Protein AF-A0A9Q0D8X0-F1 (afdb_monomer_lite)

pLDDT: mean 73.3, std 19.24, range [39.81, 96.62]

Radius of gyration: 23.24 Å; chains: 1; bounding box: 80×42×47 Å

Foldseek 3Di:
DQQQDADPNQTAGPVLQSPVRVVVLVVQLVVLVVVLVVLVPDPPDSDPVNSVVSCCVRRVVSPVVCVCSNPPCNVVDDDPDPPPPPDDDDPPPPPPPDDDDDDDDDD

Organism: NCBI:txid630683

Structure (mmCIF, N/CA/C/O backbone):
data_AF-A0A9Q0D8X0-F1
#
_entry.id   AF-A0A9Q0D8X0-F1
#
loop_
_atom_site.group_PDB
_atom_site.id
_atom_site.type_symbol
_atom_site.label_atom_id
_atom_site.label_alt_id
_atom_site.label_comp_id
_atom_site.label_asym_id
_atom_site.label_entity_id
_atom_site.label_seq_id
_atom_site.pdbx_PDB_ins_code
_atom_site.Cartn_x
_atom_site.Cartn_y
_atom_site.Cartn_z
_atom_site.occupancy
_atom_site.B_iso_or_equiv
_atom_site.auth_seq_id
_atom_site.auth_comp_id
_atom_site.auth_asym_id
_atom_site.auth_atom_id
_atom_site.pdbx_PDB_model_num
ATOM 1 N N . VAL A 1 1 ? -26.920 2.658 14.257 1.00 52.38 1 VAL A N 1
ATOM 2 C CA . VAL A 1 1 ? -25.660 2.734 13.477 1.00 52.38 1 VAL A CA 1
ATOM 3 C C . VAL A 1 1 ? -24.514 2.881 14.465 1.00 52.38 1 VAL A C 1
ATOM 5 O O . VAL A 1 1 ? -24.547 3.820 15.250 1.00 52.38 1 VAL A O 1
ATOM 8 N N . GLN A 1 2 ? -23.577 1.930 14.528 1.00 59.56 2 GLN A N 1
ATOM 9 C CA . GLN A 1 2 ? -22.406 2.078 15.399 1.00 59.56 2 GLN A CA 1
ATOM 10 C C . GLN A 1 2 ? -21.506 3.172 14.809 1.00 59.56 2 GLN A C 1
ATOM 12 O O . GLN A 1 2 ? -21.088 3.077 13.660 1.00 59.56 2 GLN A O 1
ATOM 17 N N . GLN A 1 3 ? -21.294 4.246 15.566 1.00 69.25 3 GLN A N 1
ATOM 18 C CA . GLN A 1 3 ? -20.396 5.339 15.199 1.00 69.25 3 GLN A CA 1
ATOM 19 C C . GLN A 1 3 ? -18.959 4.855 15.444 1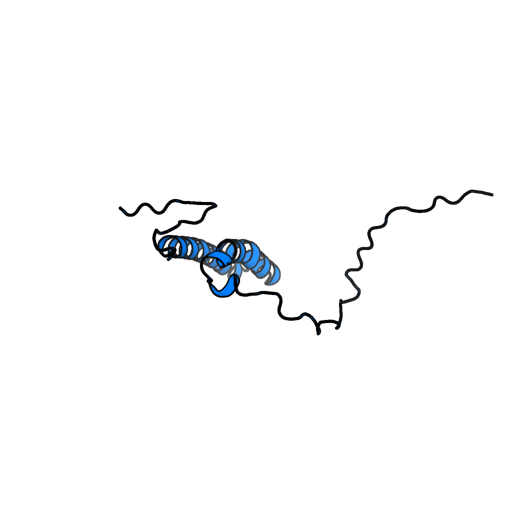.00 69.25 3 GLN A C 1
ATOM 21 O O . GLN A 1 3 ? -18.604 4.613 16.597 1.00 69.25 3 GLN A O 1
ATOM 26 N N . ALA A 1 4 ? -18.163 4.684 14.386 1.00 77.31 4 ALA A N 1
ATOM 27 C CA . ALA A 1 4 ? -16.734 4.373 14.472 1.00 77.31 4 ALA A CA 1
ATOM 28 C C . ALA A 1 4 ? -15.937 5.667 14.222 1.00 77.31 4 ALA A C 1
ATOM 30 O O . ALA A 1 4 ? -15.688 6.014 13.058 1.00 77.31 4 ALA A O 1
ATOM 31 N N . PRO A 1 5 ? -15.617 6.453 15.272 1.00 87.62 5 PRO A N 1
ATOM 32 C CA . PRO A 1 5 ? -14.911 7.716 15.111 1.00 87.62 5 PRO A CA 1
ATOM 33 C C . PRO A 1 5 ? -13.557 7.497 14.431 1.00 87.62 5 PRO A C 1
ATOM 35 O O . PRO A 1 5 ? -12.865 6.502 14.666 1.00 87.62 5 PRO A O 1
ATOM 38 N N . LYS A 1 6 ? -13.182 8.444 13.568 1.00 88.50 6 LYS A N 1
ATOM 39 C CA . LYS A 1 6 ? -11.913 8.415 12.845 1.00 88.50 6 LYS A CA 1
ATOM 40 C C . LYS A 1 6 ? -10.885 9.269 13.581 1.00 88.50 6 LYS A C 1
ATOM 42 O O . LYS A 1 6 ? -11.048 10.482 13.663 1.00 88.50 6 LYS A O 1
ATOM 47 N N . TYR A 1 7 ? -9.820 8.646 14.066 1.00 87.06 7 TYR A N 1
ATOM 48 C CA . TYR A 1 7 ? -8.717 9.303 14.760 1.00 87.06 7 TYR A CA 1
ATOM 49 C C . TYR A 1 7 ? -7.401 9.007 14.040 1.00 87.06 7 TYR A C 1
ATOM 51 O O . TYR A 1 7 ? -7.129 7.857 13.713 1.00 87.06 7 TYR A O 1
ATOM 59 N N . LEU A 1 8 ? -6.613 10.043 13.729 1.00 88.44 8 LEU A N 1
ATOM 60 C CA . LEU A 1 8 ? -5.345 9.925 12.982 1.00 88.44 8 LEU A CA 1
ATOM 61 C C . LEU A 1 8 ? -5.455 9.096 11.683 1.00 88.44 8 LEU A C 1
ATOM 63 O O . LEU A 1 8 ? -4.523 8.423 11.266 1.00 88.44 8 LEU A O 1
ATOM 67 N N . GLY A 1 9 ? -6.619 9.115 11.029 1.00 86.69 9 GLY A N 1
ATOM 68 C CA . GLY A 1 9 ? -6.852 8.324 9.817 1.00 86.69 9 GLY A CA 1
ATOM 69 C C . GLY A 1 9 ? -7.358 6.894 10.050 1.00 86.69 9 GLY A C 1
ATOM 70 O O . GLY A 1 9 ? -7.805 6.269 9.085 1.00 86.69 9 GLY A O 1
ATOM 71 N N . V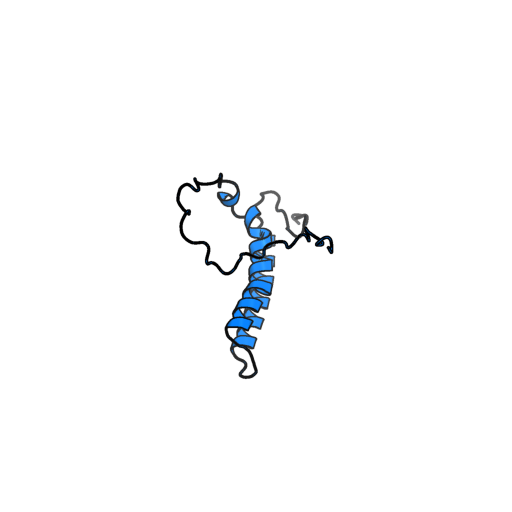AL A 1 10 ? -7.381 6.419 11.296 1.00 86.31 10 VAL A N 1
ATOM 72 C CA . VAL A 1 10 ? -7.831 5.085 11.719 1.00 86.31 10 VAL A CA 1
ATOM 73 C C . VAL A 1 10 ? -9.269 5.141 12.218 1.00 86.31 10 VAL A C 1
ATOM 75 O O . VAL A 1 10 ? -9.637 6.085 12.911 1.00 86.31 10 VAL A O 1
ATOM 78 N N . ARG A 1 11 ? -10.105 4.153 11.875 1.00 87.94 11 ARG A N 1
ATOM 79 C CA . ARG A 1 11 ? -11.454 4.045 12.455 1.00 87.94 11 ARG A CA 1
ATOM 80 C C . ARG A 1 11 ? -11.407 3.146 13.674 1.00 87.94 11 ARG A C 1
ATOM 82 O O . ARG A 1 11 ? -10.991 1.997 13.560 1.00 87.94 11 ARG A O 1
ATOM 89 N N . LEU A 1 12 ? -11.839 3.685 14.806 1.00 84.38 12 LEU A N 1
ATOM 90 C CA . LEU A 1 12 ? -11.840 2.982 16.079 1.00 84.38 12 LEU A CA 1
ATOM 91 C C . LEU A 1 12 ? -13.234 2.411 16.335 1.00 84.38 12 LEU A C 1
ATOM 93 O O . LEU A 1 12 ? -14.208 3.157 16.440 1.00 84.38 12 LEU A O 1
ATOM 97 N N . ASP A 1 13 ? -13.320 1.087 16.437 1.00 85.06 13 ASP A N 1
ATOM 98 C CA . ASP A 1 13 ? -14.524 0.409 16.918 1.00 85.06 13 ASP A CA 1
ATOM 99 C C . ASP A 1 13 ? -14.542 0.437 18.452 1.00 85.06 13 ASP A C 1
ATOM 101 O O . ASP A 1 13 ? -13.490 0.440 19.093 1.00 85.06 13 ASP A O 1
ATOM 105 N N . ARG A 1 14 ? -15.730 0.395 19.068 1.00 80.00 14 ARG A N 1
ATOM 106 C CA . ARG A 1 14 ? -15.864 0.385 20.542 1.00 80.00 14 ARG A CA 1
ATOM 107 C C . ARG A 1 14 ? -15.101 -0.756 21.218 1.00 80.00 14 ARG A C 1
ATOM 109 O O . ARG A 1 14 ? -14.673 -0.608 22.353 1.00 80.00 14 ARG A O 1
ATOM 116 N N . THR A 1 15 ? -14.959 -1.883 20.527 1.00 82.44 15 THR A N 1
ATOM 117 C CA . THR A 1 15 ? -14.257 -3.081 21.005 1.00 82.44 15 THR A CA 1
ATOM 118 C C . THR A 1 15 ? -12.798 -3.137 20.557 1.00 82.44 15 THR A C 1
ATOM 120 O O . THR A 1 15 ? -12.185 -4.191 20.679 1.00 82.44 15 THR A O 1
ATOM 123 N N . LEU A 1 16 ? -12.266 -2.057 19.963 1.00 80.44 16 LEU A N 1
ATOM 124 C CA . LEU A 1 16 ? -10.920 -2.011 19.382 1.00 80.44 16 LEU A CA 1
ATOM 125 C C . LEU A 1 16 ? -10.636 -3.182 18.417 1.00 80.44 16 LEU A C 1
ATOM 127 O O . LEU A 1 16 ? -9.520 -3.656 18.289 1.00 80.44 16 LEU A O 1
ATOM 131 N N . SER A 1 17 ? -11.667 -3.692 17.735 1.00 79.12 17 SER A N 1
ATOM 132 C CA . SER A 1 17 ? -11.508 -4.807 16.788 1.00 79.12 17 SER A CA 1
ATOM 133 C C . SER A 1 17 ? -11.144 -4.344 15.377 1.00 79.12 17 SER A C 1
ATOM 135 O O . SER A 1 17 ? -10.768 -5.163 14.546 1.00 79.12 17 SER A O 1
ATOM 137 N N . PHE A 1 18 ? -11.317 -3.049 15.093 1.00 83.62 18 PHE A N 1
ATOM 138 C CA . PHE A 1 18 ? -10.940 -2.366 13.852 1.00 83.62 18 PHE A CA 1
ATOM 139 C C . PHE A 1 18 ? -11.411 -3.007 12.535 1.00 83.62 18 PHE A C 1
ATOM 141 O O . PHE A 1 18 ? -10.867 -2.725 11.464 1.00 83.62 18 PHE A O 1
ATOM 148 N N . LYS A 1 19 ? -12.455 -3.839 12.569 1.00 85.12 19 LYS A N 1
ATOM 149 C CA . LYS A 1 19 ? -12.905 -4.638 11.416 1.00 85.12 19 LYS A CA 1
ATOM 150 C C . LYS A 1 19 ? -13.267 -3.747 10.238 1.00 85.12 19 LYS A C 1
ATOM 152 O O . LYS A 1 19 ? -12.895 -4.016 9.099 1.00 85.12 19 LYS A O 1
ATOM 157 N N . GLN A 1 20 ? -13.946 -2.638 10.526 1.00 87.31 20 GLN A N 1
ATOM 158 C CA . GLN A 1 20 ? -14.317 -1.673 9.503 1.00 87.31 20 GLN A CA 1
ATOM 159 C 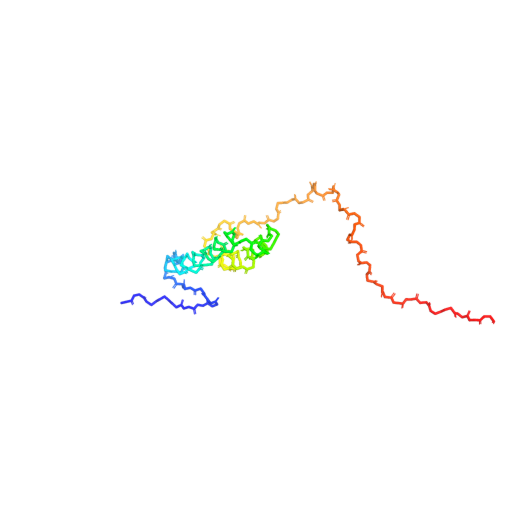C . GLN A 1 20 ? -13.073 -1.032 8.873 1.00 87.31 20 GLN A C 1
ATOM 161 O O . GLN A 1 20 ? -13.010 -0.853 7.657 1.00 87.31 20 GLN A O 1
ATOM 166 N N . HIS A 1 21 ? -12.077 -0.656 9.677 1.00 88.94 21 HIS A N 1
ATOM 167 C CA . HIS A 1 21 ? -10.851 -0.049 9.165 1.00 88.94 21 HIS A CA 1
ATOM 168 C C . HIS A 1 21 ? -10.044 -1.024 8.298 1.00 88.94 21 HIS A C 1
ATOM 170 O O . HIS A 1 21 ? -9.580 -0.634 7.227 1.00 88.94 21 HIS A O 1
ATOM 176 N N . LEU A 1 22 ? -9.936 -2.290 8.710 1.00 88.81 22 LEU A N 1
ATOM 177 C CA . LEU A 1 22 ? -9.241 -3.328 7.948 1.00 88.81 22 LEU A CA 1
ATOM 178 C C . LEU A 1 22 ? -9.858 -3.538 6.562 1.00 88.81 22 LEU A C 1
ATOM 180 O O . LEU A 1 22 ? -9.124 -3.610 5.578 1.00 88.81 22 LEU A O 1
ATOM 184 N N . GLU A 1 23 ? -11.189 -3.542 6.446 1.00 90.88 23 GLU A N 1
ATOM 185 C CA . GLU A 1 23 ? -11.858 -3.615 5.138 1.00 90.88 23 GLU A CA 1
ATOM 186 C C . GLU A 1 23 ? -11.546 -2.393 4.253 1.00 90.88 23 GLU A C 1
ATOM 188 O O . GLU A 1 23 ? -11.314 -2.522 3.049 1.00 90.88 23 GLU A O 1
ATOM 193 N N . GLU A 1 24 ? -11.442 -1.199 4.841 1.00 90.81 24 GLU A N 1
ATOM 194 C CA . GLU A 1 24 ? -11.016 0.007 4.122 1.00 90.81 24 GLU A CA 1
ATOM 195 C C . GLU A 1 24 ? -9.563 -0.065 3.640 1.00 90.81 24 GLU A C 1
ATOM 197 O O . GLU A 1 24 ? -9.263 0.319 2.506 1.00 90.81 24 GLU A O 1
ATOM 202 N N . VAL A 1 25 ? -8.645 -0.532 4.490 1.00 91.38 25 VAL A N 1
ATOM 203 C CA . VAL A 1 25 ? -7.228 -0.703 4.138 1.00 91.38 25 VAL A CA 1
ATOM 204 C C . VAL A 1 25 ? -7.083 -1.765 3.060 1.00 91.38 25 VAL A C 1
ATOM 206 O O . VAL A 1 25 ? -6.408 -1.525 2.061 1.00 91.38 25 VAL A O 1
ATOM 209 N N . LYS A 1 26 ? -7.786 -2.891 3.189 1.00 92.56 26 LYS A N 1
ATOM 210 C CA . LYS A 1 26 ? -7.836 -3.948 2.178 1.00 92.56 26 LYS A CA 1
ATOM 211 C C . LYS A 1 26 ? -8.310 -3.412 0.832 1.00 92.56 26 LYS A C 1
ATOM 213 O O . LYS A 1 26 ? -7.664 -3.681 -0.180 1.00 92.56 26 LYS A O 1
ATOM 218 N N . ALA A 1 27 ? -9.378 -2.615 0.799 1.00 94.38 27 ALA A N 1
ATOM 219 C CA . ALA A 1 27 ? -9.861 -1.998 -0.435 1.00 94.38 27 ALA A CA 1
ATOM 220 C C . ALA A 1 27 ? -8.808 -1.061 -1.064 1.00 94.38 27 ALA A C 1
ATOM 222 O O . ALA A 1 27 ? -8.540 -1.145 -2.266 1.00 94.38 27 ALA A O 1
ATOM 223 N N . LYS A 1 28 ? -8.150 -0.219 -0.251 1.00 93.12 28 LYS A N 1
ATOM 224 C CA . LYS A 1 28 ? -7.066 0.681 -0.697 1.00 93.12 28 LYS A CA 1
ATOM 225 C C . LYS A 1 28 ? -5.850 -0.080 -1.222 1.00 93.12 28 LYS A C 1
ATOM 227 O O . LYS A 1 28 ? -5.272 0.308 -2.231 1.00 93.12 28 LYS A O 1
ATOM 232 N N . VAL A 1 29 ? -5.441 -1.144 -0.542 1.00 94.75 29 VAL A N 1
ATOM 233 C CA . VAL A 1 29 ? -4.305 -1.976 -0.947 1.00 94.75 29 VAL A CA 1
ATOM 234 C C . VAL A 1 29 ? -4.636 -2.725 -2.233 1.00 94.75 29 VAL A C 1
ATOM 236 O O . VAL A 1 29 ? -3.831 -2.734 -3.160 1.00 94.75 29 VAL A O 1
ATOM 239 N N . THR A 1 30 ? -5.841 -3.283 -2.339 1.00 96.38 30 THR A N 1
ATOM 240 C CA . THR A 1 30 ? -6.277 -4.049 -3.514 1.00 96.38 30 THR A CA 1
ATOM 241 C C . THR A 1 30 ? -6.238 -3.206 -4.785 1.00 96.38 30 THR A C 1
ATOM 243 O O . THR A 1 30 ? -5.704 -3.659 -5.799 1.00 96.38 30 THR A O 1
ATOM 246 N N . SER A 1 31 ? -6.727 -1.963 -4.739 1.00 96.62 31 SER A N 1
ATOM 247 C CA . SER A 1 31 ? -6.672 -1.061 -5.897 1.00 96.62 31 SER A CA 1
ATOM 248 C C . SER A 1 31 ? -5.233 -0.711 -6.295 1.00 96.62 31 SER A C 1
ATOM 250 O O . SER A 1 31 ? -4.894 -0.745 -7.478 1.00 96.62 31 SER A O 1
ATOM 252 N N . ARG A 1 32 ? -4.343 -0.469 -5.324 1.00 95.38 32 ARG A N 1
ATOM 253 C CA . ARG A 1 32 ? -2.915 -0.194 -5.574 1.00 95.38 32 ARG A CA 1
ATOM 254 C C . ARG A 1 32 ? -2.185 -1.404 -6.157 1.00 95.38 32 ARG A C 1
ATOM 256 O O . ARG A 1 32 ? -1.412 -1.260 -7.100 1.00 95.38 32 ARG A O 1
ATOM 263 N N . VAL A 1 33 ? -2.465 -2.605 -5.656 1.00 95.19 33 VAL A N 1
ATOM 264 C CA . VAL A 1 33 ? -1.908 -3.851 -6.201 1.00 95.19 33 VAL A CA 1
ATOM 265 C C . VAL A 1 33 ? -2.415 -4.096 -7.623 1.00 95.19 33 VAL A C 1
ATOM 267 O O . VAL A 1 33 ? -1.641 -4.532 -8.473 1.00 95.19 33 VAL A O 1
ATOM 270 N N . ALA A 1 34 ? -3.680 -3.787 -7.924 1.00 95.06 34 ALA A N 1
ATOM 271 C CA . ALA A 1 34 ? -4.199 -3.872 -9.288 1.00 95.06 34 ALA A CA 1
ATOM 272 C C . ALA A 1 34 ? -3.430 -2.945 -10.247 1.00 95.06 34 ALA A C 1
ATOM 274 O O . ALA A 1 34 ? -3.053 -3.382 -11.332 1.00 95.06 34 ALA A O 1
ATOM 275 N N . LEU A 1 35 ? -3.115 -1.712 -9.831 1.00 92.81 35 LEU A N 1
ATOM 276 C CA . LEU A 1 35 ? -2.276 -0.799 -10.618 1.00 92.81 35 LEU A CA 1
ATOM 277 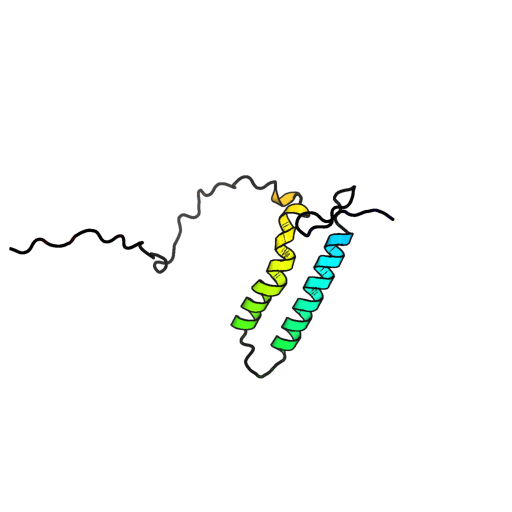C C . LEU A 1 35 ? -0.874 -1.368 -10.858 1.00 92.81 35 LEU A C 1
ATOM 279 O O . LEU A 1 35 ? -0.409 -1.390 -11.994 1.00 92.81 35 LEU A O 1
ATOM 283 N N . ILE A 1 36 ? -0.222 -1.887 -9.816 1.00 93.50 36 ILE A N 1
ATOM 284 C CA . ILE A 1 36 ? 1.112 -2.496 -9.936 1.00 93.50 36 ILE A CA 1
ATOM 285 C C . ILE A 1 36 ? 1.085 -3.698 -10.883 1.00 93.50 36 ILE A C 1
ATOM 287 O O . ILE A 1 36 ? 1.982 -3.842 -11.707 1.00 93.50 36 ILE A O 1
ATOM 291 N N . ARG A 1 37 ? 0.040 -4.533 -10.829 1.00 93.19 37 ARG A N 1
ATOM 292 C CA . ARG A 1 37 ? -0.139 -5.656 -11.765 1.00 93.19 37 ARG A CA 1
ATOM 293 C C . ARG A 1 37 ? -0.272 -5.188 -13.210 1.00 93.19 37 ARG A C 1
ATOM 295 O O . ARG A 1 37 ? 0.289 -5.816 -14.100 1.00 93.19 37 ARG A O 1
ATOM 302 N N . ARG A 1 38 ? -0.985 -4.083 -13.449 1.00 92.06 38 ARG A N 1
ATOM 303 C CA . ARG A 1 38 ? -1.104 -3.493 -14.790 1.00 92.06 38 ARG A CA 1
ATOM 304 C C . ARG A 1 38 ? 0.246 -2.971 -15.271 1.00 92.06 38 ARG A C 1
ATOM 306 O O . ARG A 1 38 ? 0.629 -3.305 -16.382 1.00 92.06 38 ARG A O 1
ATOM 313 N N . LEU A 1 39 ? 0.988 -2.254 -14.422 1.00 90.50 39 LEU A N 1
ATOM 314 C CA . LEU A 1 39 ? 2.345 -1.787 -14.732 1.00 90.50 39 LEU A CA 1
ATOM 315 C C . LEU A 1 39 ? 3.304 -2.950 -15.018 1.00 90.50 39 LEU A C 1
ATOM 317 O O . LEU A 1 39 ? 4.081 -2.889 -15.963 1.00 90.50 39 LEU A O 1
ATOM 321 N N . ALA A 1 40 ? 3.220 -4.041 -14.257 1.00 89.94 40 ALA A N 1
ATOM 322 C CA . ALA A 1 40 ? 4.059 -5.219 -14.471 1.00 89.94 40 ALA A CA 1
ATOM 323 C C . ALA A 1 40 ? 3.807 -5.906 -15.826 1.00 89.94 40 ALA A C 1
ATOM 325 O O . ALA A 1 40 ? 4.704 -6.560 -16.348 1.00 89.94 40 ALA A O 1
ATOM 326 N N . GLY A 1 41 ? 2.606 -5.758 -16.396 1.00 86.69 41 GLY A N 1
ATOM 327 C CA . GLY A 1 41 ? 2.249 -6.293 -17.711 1.00 86.69 41 GLY A CA 1
ATOM 328 C C . GLY A 1 41 ? 2.548 -5.360 -18.889 1.00 86.69 41 GLY A C 1
ATOM 329 O O . GLY A 1 41 ? 2.299 -5.743 -20.029 1.00 86.69 41 GLY A O 1
ATOM 330 N N . THR A 1 42 ? 3.045 -4.139 -18.655 1.00 83.44 42 THR A N 1
ATOM 331 C CA . THR A 1 42 ? 3.370 -3.205 -19.745 1.00 83.44 42 THR A CA 1
ATOM 332 C C . THR A 1 42 ? 4.803 -3.381 -20.237 1.00 83.44 42 THR A C 1
ATOM 334 O O . THR A 1 42 ? 5.747 -3.334 -19.453 1.00 83.44 42 THR A O 1
ATOM 337 N N . THR A 1 43 ? 4.976 -3.513 -21.554 1.00 74.12 43 THR A N 1
ATOM 338 C CA . THR A 1 43 ? 6.293 -3.628 -22.212 1.00 74.12 43 THR A CA 1
ATOM 339 C C . THR A 1 43 ? 7.135 -2.349 -22.107 1.00 74.12 43 THR A C 1
ATOM 341 O O . THR A 1 43 ? 8.359 -2.400 -22.186 1.00 74.12 43 THR A O 1
ATOM 344 N N . TRP A 1 44 ? 6.508 -1.191 -21.893 1.00 60.97 44 TRP A N 1
ATOM 345 C CA . TRP A 1 44 ? 7.198 0.097 -21.848 1.00 60.97 44 TRP A CA 1
ATOM 346 C C . TRP A 1 44 ? 7.647 0.450 -20.421 1.00 60.97 44 TRP A C 1
ATOM 348 O O . TRP A 1 44 ? 6.901 1.039 -19.646 1.00 60.97 44 TRP A O 1
ATOM 358 N N . GLY A 1 45 ? 8.895 0.121 -20.076 1.00 69.12 45 GLY A N 1
ATOM 359 C CA . GLY A 1 45 ? 9.632 0.806 -19.001 1.00 69.12 45 GLY A CA 1
ATOM 360 C C . GLY A 1 45 ? 9.379 0.360 -17.553 1.00 69.12 45 GLY A C 1
ATOM 361 O O . GLY A 1 45 ? 10.003 0.908 -16.642 1.00 69.12 45 GLY A O 1
ATOM 362 N N . ALA A 1 46 ? 8.543 -0.649 -17.299 1.00 80.62 46 ALA A N 1
ATOM 363 C CA . ALA A 1 46 ? 8.329 -1.186 -15.952 1.00 80.62 46 ALA A CA 1
ATOM 364 C C . ALA A 1 46 ? 9.467 -2.138 -15.524 1.00 80.62 46 ALA A C 1
ATOM 366 O O . ALA A 1 46 ? 9.318 -3.357 -15.488 1.00 80.62 46 ALA A O 1
ATOM 367 N N . SER A 1 47 ? 10.637 -1.583 -15.190 1.00 87.81 47 SER A N 1
ATOM 368 C CA . SER A 1 47 ? 11.732 -2.365 -14.595 1.00 87.81 47 SER A CA 1
ATOM 369 C C . SER A 1 47 ? 11.305 -2.972 -13.251 1.00 87.81 47 SER A C 1
ATOM 371 O O . SER A 1 47 ? 10.620 -2.323 -12.456 1.00 87.81 47 SER A O 1
ATOM 373 N N . ALA A 1 48 ? 11.792 -4.176 -12.931 1.00 89.69 48 ALA A N 1
ATOM 374 C CA . ALA A 1 48 ? 11.559 -4.830 -11.639 1.00 89.69 48 ALA A CA 1
ATOM 375 C C . ALA A 1 48 ? 11.914 -3.931 -10.437 1.00 89.69 48 ALA A C 1
ATOM 377 O O . ALA A 1 48 ? 11.227 -3.944 -9.414 1.00 89.69 48 ALA A O 1
ATOM 378 N N . LYS A 1 49 ? 12.952 -3.092 -10.573 1.00 91.75 49 LYS A N 1
ATOM 379 C CA . LYS A 1 49 ? 13.337 -2.113 -9.546 1.00 91.75 49 LYS A CA 1
ATOM 380 C C . LYS A 1 49 ? 12.248 -1.061 -9.324 1.00 91.75 49 LYS A C 1
ATOM 382 O O . LYS A 1 49 ? 11.932 -0.753 -8.178 1.00 91.75 49 LYS A O 1
ATOM 387 N N . MET A 1 50 ? 11.670 -0.533 -10.402 1.00 92.12 50 MET A N 1
ATOM 388 C CA . MET A 1 50 ? 10.597 0.460 -10.334 1.00 92.12 50 MET A CA 1
ATOM 389 C C . MET A 1 50 ? 9.336 -0.155 -9.726 1.00 92.12 50 MET A C 1
ATOM 391 O O . MET A 1 50 ? 8.803 0.400 -8.773 1.00 92.12 50 MET A O 1
ATOM 395 N N . LEU A 1 51 ? 8.949 -1.358 -10.161 1.00 92.50 51 LEU A N 1
ATOM 396 C CA . LEU A 1 51 ? 7.817 -2.093 -9.587 1.00 92.50 51 LEU A CA 1
ATOM 397 C C . LEU A 1 51 ? 7.989 -2.329 -8.082 1.00 92.50 51 LEU A C 1
ATOM 399 O O . LEU A 1 51 ? 7.042 -2.140 -7.318 1.00 92.50 51 LEU A O 1
ATOM 403 N N . ARG A 1 52 ? 9.200 -2.679 -7.630 1.00 93.81 52 ARG A N 1
ATOM 404 C CA . ARG A 1 52 ? 9.500 -2.834 -6.200 1.00 93.81 52 ARG A CA 1
ATOM 405 C C . ARG A 1 52 ? 9.351 -1.516 -5.443 1.00 93.81 52 ARG A C 1
ATOM 407 O O . ARG A 1 52 ? 8.689 -1.500 -4.410 1.00 93.81 52 ARG A O 1
ATOM 414 N N . ILE A 1 53 ? 9.929 -0.426 -5.953 1.00 94.44 53 ILE A N 1
ATOM 415 C CA . ILE A 1 53 ? 9.820 0.905 -5.335 1.00 94.44 53 ILE A CA 1
ATOM 416 C C . ILE A 1 53 ? 8.353 1.343 -5.272 1.00 94.44 53 ILE A C 1
ATOM 418 O O . ILE A 1 53 ? 7.889 1.749 -4.213 1.00 94.44 53 ILE A O 1
ATOM 422 N N . SER A 1 54 ? 7.598 1.196 -6.361 1.00 94.12 54 SER A N 1
ATOM 423 C CA . SER A 1 54 ? 6.171 1.525 -6.408 1.00 94.12 54 SER A CA 1
ATOM 424 C C . SER A 1 54 ? 5.347 0.662 -5.457 1.00 94.12 54 SER A C 1
ATOM 426 O O . SER A 1 54 ? 4.442 1.172 -4.804 1.00 94.12 54 SER A O 1
ATOM 428 N N . THR A 1 55 ? 5.675 -0.624 -5.317 1.00 94.94 55 THR A N 1
ATOM 429 C CA . THR A 1 55 ? 5.010 -1.504 -4.347 1.00 94.94 55 THR A CA 1
ATOM 430 C C . THR A 1 55 ? 5.256 -1.035 -2.919 1.00 94.94 55 THR A C 1
ATOM 432 O O . THR A 1 55 ? 4.310 -0.922 -2.148 1.00 94.94 55 THR A O 1
ATOM 435 N N . GLN A 1 56 ? 6.494 -0.695 -2.568 1.00 94.31 56 GLN A N 1
ATOM 436 C CA . GLN A 1 56 ? 6.823 -0.170 -1.241 1.00 94.31 56 GLN A CA 1
ATOM 437 C C . GLN A 1 56 ? 6.141 1.186 -0.978 1.00 94.31 56 GLN A C 1
ATOM 439 O O . GLN A 1 56 ? 5.444 1.371 0.017 1.00 94.31 56 GLN A O 1
ATOM 444 N N . ALA A 1 57 ? 6.255 2.120 -1.922 1.00 94.19 57 ALA A N 1
ATOM 445 C CA . ALA A 1 57 ? 5.710 3.466 -1.781 1.00 94.19 57 ALA A CA 1
ATOM 446 C C . ALA A 1 57 ? 4.176 3.496 -1.725 1.00 94.19 57 ALA A C 1
ATOM 448 O O . ALA A 1 57 ? 3.606 4.313 -1.005 1.00 94.19 57 ALA A O 1
ATOM 449 N N . LEU A 1 58 ? 3.493 2.628 -2.478 1.00 92.88 58 LEU A N 1
ATOM 450 C CA . LEU A 1 58 ? 2.034 2.629 -2.566 1.00 92.88 58 LEU A CA 1
ATOM 451 C C . LEU A 1 58 ? 1.401 1.593 -1.641 1.00 92.88 58 LEU A C 1
ATOM 453 O O . LEU A 1 58 ? 0.457 1.911 -0.932 1.00 92.88 58 LEU A O 1
ATOM 457 N N . VAL A 1 59 ? 1.849 0.343 -1.651 1.00 93.94 59 VAL A N 1
ATOM 458 C CA . VAL A 1 59 ? 1.163 -0.724 -0.908 1.00 93.94 59 VAL A CA 1
ATOM 459 C C . VAL A 1 59 ? 1.603 -0.732 0.549 1.00 93.94 59 VAL A C 1
ATOM 461 O O . VAL A 1 59 ? 0.754 -0.594 1.428 1.00 93.94 59 VAL A O 1
ATOM 464 N N . PHE A 1 60 ? 2.912 -0.823 0.797 1.00 90.62 60 PHE A N 1
ATOM 465 C CA . PHE A 1 60 ? 3.447 -0.925 2.158 1.00 90.62 60 PHE A CA 1
ATOM 466 C C . PHE A 1 60 ? 3.136 0.322 2.987 1.00 90.62 60 PHE A C 1
ATOM 468 O O . PHE A 1 60 ? 2.633 0.190 4.096 1.00 90.62 60 PHE A O 1
ATOM 475 N N . SER A 1 61 ? 3.267 1.528 2.422 1.00 89.88 61 SER A N 1
ATOM 476 C CA . SER A 1 61 ? 2.920 2.765 3.144 1.00 89.88 61 SER A CA 1
ATOM 477 C C . SER A 1 61 ? 1.469 2.820 3.649 1.00 89.88 61 SER A C 1
ATOM 479 O O . SER A 1 61 ? 1.212 3.410 4.694 1.00 89.88 61 SER A O 1
ATOM 481 N N . ALA A 1 62 ? 0.508 2.212 2.940 1.00 88.25 62 ALA A N 1
ATOM 482 C CA . ALA A 1 62 ? -0.888 2.163 3.385 1.00 88.25 62 ALA A CA 1
ATOM 483 C C . ALA A 1 62 ? -1.187 1.013 4.344 1.00 88.25 62 ALA A C 1
ATOM 485 O O . ALA A 1 62 ? -2.078 1.159 5.176 1.00 88.25 62 ALA A O 1
ATOM 486 N N . ALA A 1 63 ? -0.504 -0.121 4.195 1.00 87.69 63 ALA A N 1
ATOM 487 C CA . ALA A 1 63 ? -0.709 -1.278 5.055 1.00 87.69 63 ALA A CA 1
ATOM 488 C C . ALA A 1 63 ? -0.018 -1.092 6.417 1.00 87.69 63 ALA A C 1
ATOM 490 O O . ALA A 1 63 ? -0.631 -1.315 7.456 1.00 87.69 63 ALA A O 1
ATOM 491 N N . GLU A 1 64 ? 1.231 -0.624 6.417 1.00 85.00 64 GLU A N 1
ATOM 492 C CA . GLU A 1 64 ? 2.085 -0.582 7.609 1.00 85.00 64 GLU A CA 1
ATOM 493 C C . GLU A 1 64 ? 1.864 0.647 8.486 1.00 85.00 64 GLU A C 1
ATOM 495 O O . GLU A 1 64 ? 2.125 0.581 9.684 1.00 85.00 64 GLU A O 1
ATOM 500 N N . TYR A 1 65 ? 1.318 1.746 7.943 1.00 85.12 65 TYR A N 1
ATOM 501 C CA . TYR A 1 65 ? 0.951 2.918 8.753 1.00 85.12 65 TYR A CA 1
ATOM 502 C C . TYR A 1 65 ? 0.062 2.532 9.940 1.00 85.12 65 TYR A C 1
ATOM 504 O O . TYR A 1 65 ? 0.098 3.171 10.991 1.00 85.12 65 TYR A O 1
ATOM 512 N N . CYS A 1 66 ? -0.729 1.473 9.761 1.00 72.38 66 CYS A N 1
ATOM 513 C CA . CYS A 1 66 ? -1.676 1.003 10.744 1.00 72.38 66 CYS A CA 1
ATOM 514 C C . CYS A 1 66 ? -1.312 -0.314 11.449 1.00 72.38 66 CYS A C 1
ATOM 516 O O . CYS A 1 66 ? -1.994 -0.713 12.386 1.00 72.38 66 CYS A O 1
ATOM 518 N N . ALA A 1 67 ? -0.206 -0.955 11.071 1.00 74.31 67 ALA A N 1
ATOM 519 C CA . ALA A 1 67 ? 0.244 -2.202 11.689 1.00 74.31 67 ALA A CA 1
ATOM 520 C C . ALA A 1 67 ? 0.329 -2.161 13.233 1.00 74.31 67 ALA A C 1
ATOM 522 O O . ALA A 1 67 ? -0.257 -3.037 13.871 1.00 74.31 67 ALA A O 1
ATOM 523 N N . PRO A 1 68 ? 0.939 -1.139 13.877 1.00 70.12 68 PRO A N 1
ATOM 524 C CA . PRO A 1 68 ? 1.172 -1.193 15.321 1.00 70.12 68 PRO A CA 1
ATOM 525 C C . PRO A 1 68 ? -0.096 -1.193 16.178 1.00 70.12 68 PRO A C 1
ATOM 527 O O . PRO A 1 68 ? 0.011 -1.458 17.362 1.00 70.12 68 PRO A O 1
ATOM 530 N N . HIS A 1 69 ? -1.276 -0.883 15.638 1.00 68.94 69 HIS A N 1
ATOM 531 C CA . HIS A 1 69 ? -2.502 -0.802 16.437 1.00 68.94 69 HIS A CA 1
ATOM 532 C C . HIS A 1 69 ? -3.489 -1.952 16.228 1.00 68.94 69 HIS A C 1
ATOM 534 O O . HIS A 1 69 ? -4.473 -2.009 16.957 1.00 68.94 69 HIS A O 1
ATOM 540 N N . PHE A 1 70 ? -3.258 -2.848 15.264 1.00 65.00 70 PHE A N 1
ATOM 541 C CA . PHE A 1 70 ? -4.014 -4.107 15.165 1.00 65.00 70 PHE A CA 1
ATOM 542 C C . PHE A 1 70 ? -3.229 -5.293 15.723 1.00 65.00 70 PHE A C 1
ATOM 544 O O . PHE A 1 70 ? -3.833 -6.250 16.200 1.00 65.00 70 PHE A O 1
ATOM 551 N N . ASP A 1 71 ? -1.900 -5.229 15.649 1.00 63.62 71 ASP A N 1
ATOM 552 C CA . ASP A 1 71 ? -1.011 -6.271 16.141 1.00 63.62 71 ASP A CA 1
ATOM 553 C C . ASP A 1 71 ? -0.667 -5.999 17.613 1.00 63.62 71 ASP A C 1
ATOM 555 O O . ASP A 1 71 ? 0.269 -5.255 17.918 1.00 63.62 71 ASP A O 1
ATOM 559 N N . GLU A 1 72 ? -1.411 -6.629 18.527 1.00 56.59 72 GLU A N 1
ATOM 560 C CA . GLU A 1 72 ? -1.145 -6.638 19.981 1.00 56.59 72 GLU A CA 1
ATOM 561 C C . GLU A 1 72 ? 0.300 -7.070 20.314 1.00 56.59 72 GLU A C 1
ATOM 563 O O . GLU A 1 72 ? 0.894 -6.605 21.288 1.00 56.59 72 GLU A O 1
ATOM 568 N N . ASP A 1 73 ? 0.921 -7.884 19.455 1.00 57.72 73 ASP A N 1
ATOM 569 C CA . ASP A 1 73 ? 2.307 -8.341 19.609 1.00 57.72 73 ASP A CA 1
ATOM 570 C C . ASP A 1 73 ? 3.352 -7.228 19.393 1.00 57.72 73 ASP A C 1
ATOM 572 O O . ASP A 1 73 ? 4.482 -7.331 19.877 1.00 57.72 73 ASP A O 1
ATOM 576 N N . THR A 1 74 ? 3.000 -6.133 18.708 1.00 55.22 74 THR A N 1
ATOM 577 C CA . THR A 1 74 ? 3.964 -5.079 18.336 1.00 55.22 74 THR A CA 1
ATOM 578 C C . THR A 1 74 ? 4.428 -4.264 19.544 1.00 55.22 74 THR A C 1
ATOM 580 O O . THR A 1 74 ? 5.581 -3.829 19.599 1.00 55.22 74 THR A O 1
ATOM 583 N N . TYR A 1 75 ? 3.572 -4.106 20.557 1.00 54.31 75 TYR A N 1
ATOM 584 C CA . TYR A 1 75 ? 3.922 -3.425 21.808 1.00 54.31 75 TYR A CA 1
ATOM 585 C C . TYR A 1 75 ? 4.733 -4.311 22.772 1.00 54.31 75 TYR A C 1
ATOM 587 O O . TYR A 1 75 ? 5.380 -3.789 23.679 1.00 54.31 75 TYR A O 1
ATOM 595 N N . SER A 1 76 ? 4.774 -5.632 22.549 1.00 48.25 76 SER A N 1
ATOM 596 C CA . SER A 1 76 ? 5.516 -6.612 23.361 1.00 48.25 76 SER A CA 1
ATOM 597 C C . SER A 1 76 ? 6.931 -6.888 22.831 1.00 48.25 76 SER A C 1
ATOM 599 O O . SER A 1 76 ? 7.467 -7.990 22.958 1.00 48.25 76 SER A O 1
ATOM 601 N N . THR A 1 77 ? 7.590 -5.885 22.242 1.00 53.53 77 THR A N 1
ATOM 602 C CA . THR A 1 77 ? 9.026 -5.992 21.936 1.00 53.53 77 THR A CA 1
ATOM 603 C C . THR A 1 77 ? 9.837 -4.971 22.734 1.00 53.53 77 THR A C 1
ATOM 605 O O . THR A 1 77 ? 10.221 -3.927 22.205 1.00 53.53 77 THR A O 1
ATOM 608 N N . PRO A 1 78 ? 10.181 -5.252 24.007 1.00 53.75 78 PRO A N 1
ATOM 609 C CA . PRO A 1 78 ? 11.408 -4.702 24.564 1.00 53.75 78 PRO A CA 1
ATOM 610 C C . PRO A 1 78 ? 12.602 -5.225 23.740 1.00 53.75 78 PRO A C 1
ATOM 612 O O . PRO A 1 78 ? 12.534 -6.321 23.170 1.00 53.75 78 PRO A O 1
ATOM 615 N N . PRO A 1 79 ? 13.702 -4.460 23.630 1.00 52.81 79 PRO A N 1
ATOM 616 C CA . PRO A 1 79 ? 14.803 -4.788 22.736 1.00 52.81 79 PRO A CA 1
ATOM 617 C C . PRO A 1 79 ? 15.391 -6.138 23.142 1.00 52.81 79 PRO A C 1
ATOM 619 O O . PRO A 1 79 ? 16.037 -6.258 24.185 1.00 52.81 79 PRO A O 1
ATOM 622 N N . ARG A 1 80 ? 15.194 -7.174 22.318 1.00 54.94 80 ARG A N 1
ATOM 623 C CA . ARG A 1 80 ? 15.963 -8.410 22.461 1.00 54.94 80 ARG A CA 1
ATOM 624 C C . ARG A 1 80 ? 17.414 -8.056 22.176 1.00 54.94 80 ARG A C 1
ATOM 626 O O . ARG A 1 80 ? 17.801 -7.940 21.022 1.00 54.94 80 ARG A O 1
ATOM 633 N N . ASN A 1 81 ? 18.169 -7.834 23.252 1.00 51.53 81 ASN A N 1
ATOM 634 C CA . ASN A 1 81 ? 19.587 -8.143 23.372 1.00 51.53 81 ASN A CA 1
ATOM 635 C C . ASN A 1 81 ? 20.344 -8.062 22.032 1.00 51.53 81 ASN A C 1
ATOM 637 O O . ASN A 1 81 ? 20.509 -9.064 21.339 1.00 51.53 81 ASN A O 1
ATOM 641 N N . MET A 1 82 ? 20.859 -6.880 21.694 1.00 51.16 82 MET A N 1
ATOM 642 C CA . MET A 1 82 ? 21.783 -6.734 20.571 1.00 51.16 82 MET A CA 1
ATOM 643 C C . MET A 1 82 ? 23.232 -6.958 21.033 1.00 51.16 82 MET A C 1
ATOM 645 O O . MET A 1 82 ? 24.102 -6.119 20.829 1.00 51.16 82 MET A O 1
ATOM 649 N N . LYS A 1 83 ? 23.508 -8.096 21.679 1.00 51.59 83 LYS A N 1
ATOM 650 C CA . LYS A 1 83 ? 24.866 -8.642 21.829 1.00 51.59 83 LYS A CA 1
ATOM 651 C C . LYS A 1 83 ? 25.053 -9.678 20.723 1.00 51.59 83 LYS A C 1
ATOM 653 O O . LYS A 1 83 ? 24.875 -10.867 20.951 1.00 51.59 83 LYS A O 1
ATOM 658 N N . GLY A 1 84 ? 25.324 -9.229 19.497 1.00 51.38 84 GLY A N 1
ATOM 659 C CA . GLY A 1 84 ? 25.566 -10.185 18.407 1.00 51.38 84 GLY A CA 1
ATOM 660 C C . GLY A 1 84 ? 25.608 -9.656 16.977 1.00 51.38 84 GLY A C 1
ATOM 661 O O . GLY A 1 84 ? 26.070 -10.378 16.107 1.00 51.38 84 GLY A O 1
ATOM 662 N N . LEU A 1 85 ? 25.210 -8.410 16.705 1.00 51.38 85 LEU A N 1
ATOM 663 C CA . LEU A 1 85 ? 25.418 -7.786 15.386 1.00 51.38 85 LEU A CA 1
ATOM 664 C C . LEU A 1 85 ? 26.602 -6.808 15.398 1.00 51.38 85 LEU A C 1
ATOM 666 O O . LEU A 1 85 ? 26.551 -5.711 14.851 1.00 51.38 85 LEU A O 1
ATOM 670 N N . SER A 1 86 ? 27.711 -7.231 16.007 1.00 52.91 86 SER A N 1
ATOM 671 C CA . SER A 1 86 ? 29.043 -6.777 15.607 1.00 52.91 86 SER A CA 1
ATOM 672 C C . SER A 1 86 ? 29.517 -7.681 1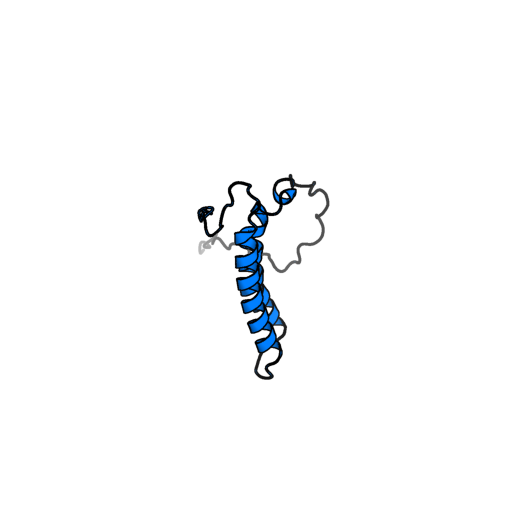4.467 1.00 52.91 86 SER A C 1
ATOM 674 O O . SER A 1 86 ? 30.185 -8.686 14.691 1.00 52.91 86 SER A O 1
ATOM 676 N N . GLY A 1 87 ? 29.114 -7.370 13.239 1.00 50.91 87 GLY A N 1
ATOM 677 C CA . GLY A 1 87 ? 29.467 -8.195 12.088 1.00 50.91 87 GLY A CA 1
ATOM 678 C C . GLY A 1 87 ? 29.108 -7.532 10.770 1.00 50.91 87 GLY A C 1
ATOM 679 O O . GLY A 1 87 ? 28.152 -7.931 10.123 1.00 50.91 87 GLY A O 1
ATOM 680 N N . GLY A 1 88 ? 29.882 -6.512 10.391 1.00 44.25 88 GLY A N 1
ATOM 681 C CA . GLY A 1 88 ? 29.939 -6.020 9.013 1.00 44.25 88 GLY A CA 1
ATOM 682 C C . GLY A 1 88 ? 28.968 -4.892 8.670 1.00 44.25 88 GLY A C 1
ATOM 683 O O . GLY A 1 88 ? 27.967 -5.101 7.994 1.00 44.25 88 GLY A O 1
ATOM 684 N N . ARG A 1 89 ? 29.325 -3.651 9.023 1.00 46.38 89 ARG A N 1
ATOM 685 C CA . ARG A 1 89 ? 28.888 -2.502 8.216 1.00 46.38 89 ARG A CA 1
ATOM 686 C C . ARG A 1 89 ? 29.689 -2.534 6.904 1.00 46.38 89 ARG A C 1
ATOM 688 O O . ARG A 1 89 ? 30.917 -2.507 6.991 1.00 46.38 89 ARG A O 1
ATOM 695 N N . PRO A 1 90 ? 29.068 -2.592 5.711 1.00 46.41 90 PRO A N 1
ATOM 696 C CA . PRO A 1 90 ? 29.806 -2.420 4.464 1.00 46.41 90 PRO A CA 1
ATOM 697 C C . PRO A 1 90 ? 30.404 -1.006 4.417 1.00 46.41 90 PRO A C 1
ATOM 699 O O . PRO A 1 90 ? 29.743 -0.026 4.765 1.00 46.41 90 PRO A O 1
ATOM 702 N N . ALA A 1 91 ? 31.663 -0.905 3.987 1.00 46.25 91 ALA A N 1
ATOM 703 C CA . ALA A 1 91 ? 32.519 0.284 4.062 1.00 46.25 91 ALA A CA 1
ATOM 704 C C . ALA A 1 91 ? 32.038 1.527 3.275 1.00 46.25 91 ALA A C 1
ATOM 706 O O . ALA A 1 91 ? 32.732 2.538 3.252 1.00 46.25 91 ALA A O 1
ATOM 707 N N . GLN A 1 92 ? 30.861 1.499 2.645 1.00 46.00 92 GLN A N 1
ATOM 708 C CA . GLN A 1 92 ? 30.410 2.556 1.732 1.00 46.00 92 GLN A CA 1
ATOM 709 C C . GLN A 1 92 ? 29.500 3.621 2.376 1.00 46.00 92 GLN A C 1
ATOM 711 O O . GLN A 1 92 ? 29.138 4.592 1.720 1.00 46.00 92 GLN A O 1
ATOM 716 N N . LEU A 1 93 ? 29.120 3.475 3.651 1.00 49.66 93 LEU A N 1
ATOM 717 C CA . LEU A 1 93 ? 28.275 4.444 4.372 1.00 49.66 93 LEU A CA 1
ATOM 718 C C . LEU A 1 93 ? 29.046 5.199 5.465 1.00 49.66 93 LEU A C 1
ATOM 720 O O . LEU A 1 93 ? 28.539 5.427 6.560 1.00 49.66 93 LEU A O 1
ATOM 724 N N . GLN A 1 94 ? 30.278 5.607 5.160 1.00 46.84 94 GLN A N 1
ATOM 725 C CA . GLN A 1 94 ? 30.963 6.681 5.881 1.00 46.84 94 GLN A CA 1
ATOM 726 C C . GLN A 1 94 ? 30.693 8.003 5.147 1.00 46.84 94 GLN A C 1
ATOM 728 O O . GLN A 1 94 ? 31.581 8.554 4.505 1.00 46.84 94 GLN A O 1
ATOM 733 N N . LEU A 1 95 ? 29.458 8.524 5.210 1.00 44.28 95 LEU A N 1
ATOM 734 C CA . LEU A 1 95 ? 29.264 9.958 4.977 1.00 44.28 95 LEU A CA 1
ATOM 735 C C . LEU A 1 95 ? 29.771 10.668 6.231 1.00 44.28 95 LEU A C 1
ATOM 737 O O . LEU A 1 95 ? 29.032 10.918 7.181 1.00 44.28 95 LEU A O 1
ATOM 741 N N . THR A 1 96 ? 31.071 10.938 6.251 1.00 46.12 96 THR A N 1
ATOM 742 C CA . THR A 1 96 ? 31.664 11.846 7.217 1.00 46.12 96 THR A CA 1
ATOM 743 C C . THR A 1 96 ? 31.060 13.222 6.974 1.00 46.12 96 THR A C 1
ATOM 745 O O . THR A 1 96 ? 31.244 13.814 5.910 1.00 46.12 96 THR A O 1
ATOM 748 N N . SER A 1 97 ? 30.339 13.732 7.966 1.00 46.62 97 SER A N 1
ATOM 749 C CA . SER A 1 97 ? 30.064 15.152 8.125 1.00 46.62 97 SER A CA 1
ATOM 750 C C . SER A 1 97 ? 31.394 15.915 8.096 1.00 46.62 97 SER A C 1
ATOM 752 O O . SER A 1 97 ? 32.125 15.944 9.090 1.00 46.62 97 SER A O 1
ATOM 754 N N . ALA A 1 98 ? 31.744 16.498 6.953 1.00 44.47 98 ALA A N 1
ATOM 755 C CA . ALA A 1 98 ? 32.875 17.405 6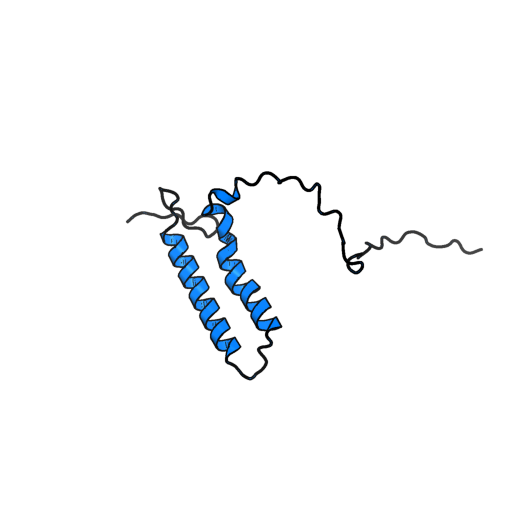.848 1.00 44.47 98 ALA A CA 1
ATOM 756 C C . ALA A 1 98 ? 32.476 18.746 7.482 1.00 44.47 98 ALA A C 1
ATOM 758 O O . ALA A 1 98 ? 31.924 19.624 6.828 1.00 44.47 98 ALA A O 1
ATOM 759 N N . ALA A 1 99 ? 32.724 18.892 8.784 1.00 44.34 99 ALA A N 1
ATOM 760 C CA . ALA A 1 99 ? 32.865 20.206 9.398 1.00 44.34 99 ALA A CA 1
ATOM 761 C C . ALA A 1 99 ? 34.236 20.776 8.975 1.00 44.34 99 ALA A C 1
ATOM 763 O O . ALA A 1 99 ? 35.244 20.091 9.180 1.00 44.34 99 ALA A O 1
ATOM 764 N N . PRO A 1 100 ? 34.327 21.984 8.391 1.00 41.62 100 PRO A N 1
ATOM 765 C CA . PRO A 1 100 ? 35.609 22.539 7.979 1.00 41.62 100 PRO A CA 1
ATOM 766 C C . PRO A 1 100 ? 36.393 22.985 9.221 1.00 41.62 100 PRO A C 1
ATOM 768 O O . PRO A 1 100 ? 36.027 23.946 9.894 1.00 41.62 100 PRO A O 1
ATOM 771 N N . ARG A 1 101 ? 37.481 22.278 9.540 1.00 43.00 101 ARG A N 1
ATOM 772 C CA . ARG A 1 101 ? 38.511 22.733 10.484 1.00 43.00 101 ARG A CA 1
ATOM 773 C C . ARG A 1 101 ? 39.830 22.895 9.740 1.00 43.00 101 ARG A C 1
ATOM 775 O O . ARG A 1 101 ? 40.358 21.915 9.229 1.00 43.00 101 ARG A O 1
ATOM 782 N N . GLY A 1 102 ? 40.361 24.117 9.763 1.00 42.34 102 GLY A N 1
ATOM 783 C CA . GLY A 1 102 ? 41.769 24.410 9.494 1.00 42.34 102 GLY A CA 1
ATOM 784 C C . GLY A 1 102 ? 42.018 25.202 8.215 1.00 42.34 102 GLY A C 1
ATOM 785 O O . GLY A 1 102 ? 42.276 24.622 7.167 1.00 42.34 102 GLY A O 1
ATOM 786 N N . ALA A 1 103 ? 42.004 26.532 8.318 1.00 47.62 103 ALA A N 1
ATOM 787 C CA . ALA A 1 103 ? 42.726 27.388 7.382 1.00 47.62 103 ALA A CA 1
ATOM 788 C C . ALA A 1 103 ? 44.229 27.357 7.744 1.00 47.62 103 ALA A C 1
ATOM 790 O O . ALA A 1 103 ? 44.554 27.533 8.922 1.00 47.62 103 ALA A O 1
ATOM 791 N N . PRO A 1 104 ? 45.149 27.123 6.792 1.00 50.16 104 PRO A N 1
ATOM 792 C CA . PRO A 1 104 ? 46.582 27.197 7.051 1.00 50.16 104 PRO A CA 1
ATOM 793 C C . PRO A 1 104 ? 47.084 28.650 7.043 1.00 50.16 104 PRO A C 1
ATOM 795 O O . PRO A 1 104 ? 46.867 29.398 6.092 1.00 50.16 104 PRO A O 1
ATOM 798 N N . SER A 1 105 ? 47.779 29.021 8.120 1.00 47.16 105 SER A N 1
ATOM 799 C CA . SER A 1 105 ? 48.596 30.230 8.240 1.00 47.16 105 SER A CA 1
ATOM 800 C C . SER A 1 105 ? 49.737 30.176 7.220 1.00 47.16 105 SER A C 1
ATOM 802 O O . SER A 1 105 ? 50.536 29.239 7.215 1.00 47.16 105 SER A O 1
ATOM 804 N N . THR A 1 106 ? 49.779 31.164 6.329 1.00 54.69 106 THR A N 1
ATOM 805 C CA . THR A 1 106 ? 50.881 31.393 5.394 1.00 54.69 106 THR A CA 1
ATOM 806 C C . THR A 1 106 ? 52.095 31.939 6.138 1.00 54.69 106 THR A C 1
ATOM 808 O O . THR A 1 106 ? 51.966 32.849 6.958 1.00 54.69 106 THR A O 1
ATOM 811 N N . ARG A 1 107 ? 53.245 31.337 5.832 1.00 39.81 107 ARG A N 1
ATOM 812 C CA . ARG A 1 107 ? 54.599 31.779 6.168 1.00 39.81 107 ARG A CA 1
ATOM 813 C C . ARG A 1 107 ? 54.962 33.069 5.440 1.00 39.81 107 ARG A C 1
ATOM 815 O O . ARG A 1 107 ? 54.498 33.217 4.288 1.00 39.81 107 ARG A O 1
#

Sequence (107 aa):
VQQAPKYLGVRLDRTLSFKQHLEEVKAKVTSRVALIRRLAGTTWGASAKMLRISTQALVFSAAEYCAPHFDEDTYSTPPRNMKGLSGGRPAQLQLTSAAPRGAPSTR

InterPro domains:
  IPR052560 RNA-directed DNA polymerase, mobile element [PTHR36688] (4-50)

Secondary structure (DSSP, 8-state):
-----EETTEEPPTTS--HHHHHHHHHHHHHHHHHHHHHHT-TTT--HHHHHHHIIIIIIHHHHTTHHHH-GGGGG-------S--S---TT----------PPPP-